Protein AF-A0A1B7MXM9-F1 (afdb_monomer_lite)

pLDDT: mean 71.42, std 6.58, range [45.47, 82.44]

Organism: NCBI:txid1314800

Secondary structure (DSSP, 8-state):
-HHHHHHHHHHHHHHHHHHHHTT-HHHHHHHHHHHHHHHHHHHHHH-GGGHHHHHHHHHHHHHHHHHHH--HHHHHHHHHHHHH-

Radius of gyration: 12.45 Å; chains: 1; bounding box: 30×21×31 Å

Structure (mmCIF, N/CA/C/O backbone):
data_AF-A0A1B7MXM9-F1
#
_entry.id   AF-A0A1B7MXM9-F1
#
loop_
_atom_site.group_PDB
_atom_site.id
_atom_site.type_symbol
_atom_site.label_atom_id
_atom_site.label_alt_id
_atom_site.label_comp_id
_atom_site.label_asym_id
_atom_site.label_entity_id
_atom_site.label_seq_id
_atom_site.pdbx_PDB_ins_code
_atom_site.Cartn_x
_atom_site.Cartn_y
_atom_site.Cartn_z
_atom_site.occupancy
_atom_site.B_iso_or_equiv
_atom_site.auth_seq_id
_atom_site.auth_comp_id
_atom_site.auth_asym_id
_atom_site.auth_atom_id
_atom_site.pdbx_PDB_model_num
ATOM 1 N N . MET A 1 1 ? -19.129 10.248 5.864 1.00 45.47 1 MET A N 1
ATOM 2 C CA . MET A 1 1 ? -18.317 11.406 5.408 1.00 45.47 1 MET A CA 1
ATOM 3 C C . MET A 1 1 ? -16.818 11.156 5.565 1.00 45.47 1 MET A C 1
ATOM 5 O O . MET A 1 1 ? -16.073 11.504 4.661 1.00 45.47 1 MET A O 1
ATOM 9 N N . GLU A 1 2 ? -16.367 10.511 6.646 1.00 56.28 2 GLU A N 1
ATOM 10 C CA . GLU A 1 2 ? -14.941 10.199 6.870 1.00 56.28 2 GLU A CA 1
ATOM 11 C C . GLU A 1 2 ? -14.340 9.237 5.821 1.00 56.28 2 GLU A C 1
ATOM 13 O O . GLU A 1 2 ? -13.189 9.404 5.425 1.00 56.28 2 GLU A O 1
ATOM 18 N N . HIS A 1 3 ? -15.128 8.293 5.294 1.00 56.56 3 HIS A N 1
ATOM 19 C CA . HIS A 1 3 ? -14.671 7.307 4.300 1.00 56.56 3 HIS A CA 1
ATOM 20 C C . HIS A 1 3 ? -14.323 7.919 2.930 1.00 56.56 3 HIS A C 1
ATOM 22 O O . HIS A 1 3 ? -13.324 7.551 2.320 1.00 56.56 3 HIS A O 1
ATOM 28 N N . VAL A 1 4 ? -15.081 8.922 2.470 1.00 58.53 4 VAL A N 1
ATOM 29 C CA . VAL A 1 4 ? -14.799 9.630 1.204 1.00 58.53 4 VAL A CA 1
ATOM 30 C C . VAL A 1 4 ? -13.511 10.447 1.311 1.00 58.53 4 VAL A C 1
ATOM 32 O O . VAL A 1 4 ? -12.720 10.482 0.372 1.00 58.53 4 VAL A O 1
ATOM 35 N N . ILE A 1 5 ? -13.264 11.056 2.476 1.00 62.91 5 ILE A N 1
ATOM 36 C CA . ILE A 1 5 ? -12.025 11.791 2.753 1.00 62.91 5 ILE A CA 1
ATOM 37 C C . ILE A 1 5 ? -10.833 10.833 2.779 1.00 62.91 5 ILE A C 1
ATOM 39 O O . ILE A 1 5 ? -9.782 11.181 2.258 1.00 62.91 5 ILE A O 1
ATOM 43 N N . ALA A 1 6 ? -10.989 9.619 3.311 1.00 61.53 6 ALA A N 1
ATOM 44 C CA . ALA A 1 6 ? -9.935 8.606 3.300 1.00 61.53 6 ALA A CA 1
ATOM 45 C C . ALA A 1 6 ? -9.564 8.158 1.881 1.00 61.53 6 ALA A C 1
ATOM 47 O O . ALA A 1 6 ? -8.384 8.086 1.539 1.00 61.53 6 ALA A O 1
ATOM 48 N N . ILE A 1 7 ? -10.572 7.921 1.037 1.00 61.94 7 ILE A N 1
ATOM 49 C CA . ILE A 1 7 ? -10.379 7.561 -0.373 1.00 61.94 7 ILE A CA 1
ATOM 50 C C . ILE A 1 7 ? -9.705 8.715 -1.130 1.00 61.94 7 ILE A C 1
ATOM 52 O O . ILE A 1 7 ? -8.737 8.496 -1.861 1.00 61.94 7 ILE A O 1
ATOM 56 N N . ALA A 1 8 ? -10.165 9.952 -0.921 1.00 66.69 8 ALA A N 1
ATOM 57 C CA . ALA A 1 8 ? -9.586 11.141 -1.543 1.00 66.69 8 ALA A CA 1
ATOM 58 C C . ALA A 1 8 ? -8.149 11.412 -1.065 1.00 66.69 8 ALA A C 1
ATOM 60 O O . ALA A 1 8 ? -7.270 11.665 -1.886 1.00 66.69 8 ALA A O 1
ATOM 61 N N . ALA A 1 9 ? -7.882 11.302 0.239 1.00 68.88 9 ALA A N 1
ATOM 62 C CA . ALA A 1 9 ? -6.547 11.445 0.820 1.00 68.88 9 ALA A CA 1
ATOM 63 C C . ALA A 1 9 ? -5.592 10.378 0.282 1.00 68.88 9 ALA A C 1
ATOM 65 O O . ALA A 1 9 ? -4.436 10.659 -0.018 1.00 68.88 9 ALA A O 1
ATOM 66 N N . GLY A 1 10 ? -6.103 9.167 0.088 1.00 65.12 10 GLY A N 1
ATOM 67 C CA . GLY A 1 10 ? -5.386 8.091 -0.551 1.00 65.12 10 GLY A CA 1
ATOM 68 C C . GLY A 1 10 ? -4.992 8.366 -2.007 1.00 65.12 10 GLY A C 1
ATOM 69 O O . GLY A 1 10 ? -3.845 8.154 -2.412 1.00 65.12 10 GLY A O 1
ATOM 70 N N . LEU A 1 11 ? -5.934 8.866 -2.806 1.00 67.19 11 LEU A N 1
ATOM 71 C CA . LEU A 1 11 ? -5.671 9.278 -4.186 1.00 67.19 11 LEU A CA 1
ATOM 72 C C . LEU A 1 11 ? -4.665 10.435 -4.254 1.00 67.19 11 LEU A C 1
ATOM 74 O O . LEU A 1 11 ? -3.749 10.398 -5.072 1.00 67.19 11 LEU A O 1
ATOM 78 N N . VAL A 1 12 ? -4.778 11.416 -3.356 1.00 75.00 12 VAL A N 1
ATOM 79 C CA . VAL A 1 12 ? -3.833 12.539 -3.262 1.00 75.00 12 VAL A CA 1
ATOM 80 C C . VAL A 1 12 ? -2.440 12.044 -2.884 1.00 75.00 12 VAL A C 1
ATOM 82 O O . VAL A 1 12 ? -1.473 12.363 -3.574 1.00 75.00 12 VAL A O 1
ATOM 85 N N . LEU A 1 13 ? -2.317 11.210 -1.849 1.00 71.50 13 LEU A N 1
ATOM 86 C CA . LEU A 1 13 ? -1.026 10.665 -1.431 1.00 71.50 13 LEU A CA 1
ATOM 87 C C . LEU A 1 13 ? -0.345 9.906 -2.572 1.00 71.50 13 LEU A C 1
ATOM 89 O O . LEU A 1 13 ? 0.859 10.029 -2.771 1.00 71.50 13 LEU A O 1
ATOM 93 N N . ARG A 1 14 ? -1.125 9.180 -3.372 1.00 70.19 14 ARG A N 1
ATOM 94 C CA . ARG A 1 14 ? -0.626 8.478 -4.551 1.00 70.19 14 ARG A CA 1
ATOM 95 C C . ARG A 1 14 ? -0.053 9.429 -5.600 1.00 70.19 14 ARG A C 1
ATOM 97 O O . ARG A 1 14 ? 1.062 9.203 -6.050 1.00 70.19 14 ARG A O 1
ATOM 104 N N . THR A 1 15 ? -0.766 10.507 -5.932 1.00 68.12 15 THR A N 1
ATOM 105 C CA . THR A 1 15 ? -0.251 11.524 -6.869 1.00 68.12 15 THR A CA 1
ATOM 106 C C . THR A 1 15 ? 1.014 12.211 -6.354 1.00 68.12 15 THR A C 1
ATOM 108 O O . THR A 1 15 ? 1.925 12.484 -7.128 1.00 68.12 15 THR A O 1
ATOM 111 N N . VAL A 1 16 ? 1.104 12.434 -5.039 1.00 76.69 16 VAL A N 1
ATOM 112 C CA . VAL A 1 16 ? 2.283 13.026 -4.396 1.00 76.69 16 VAL A CA 1
ATOM 113 C C . VAL A 1 16 ? 3.477 12.068 -4.443 1.00 76.69 16 VAL A C 1
ATOM 115 O O . VAL A 1 16 ? 4.580 12.497 -4.769 1.00 76.69 16 VAL A O 1
ATOM 118 N N . ILE A 1 17 ? 3.272 10.776 -4.167 1.00 70.00 17 ILE A N 1
ATOM 119 C CA . ILE A 1 17 ? 4.341 9.769 -4.203 1.00 70.00 17 ILE A CA 1
ATOM 120 C C . ILE A 1 17 ? 4.831 9.535 -5.633 1.00 70.00 17 ILE A C 1
ATOM 122 O O . ILE A 1 17 ? 6.042 9.487 -5.829 1.00 70.00 17 ILE A O 1
ATOM 126 N N . ASP A 1 18 ? 3.939 9.434 -6.623 1.00 69.25 18 ASP A N 1
ATOM 127 C CA . ASP A 1 18 ? 4.346 9.295 -8.031 1.00 69.25 18 ASP A CA 1
ATOM 128 C C . ASP A 1 18 ? 5.184 10.497 -8.484 1.00 69.25 18 ASP A C 1
ATOM 130 O O . ASP A 1 18 ? 6.229 10.326 -9.109 1.00 69.25 18 ASP A O 1
ATOM 134 N N . PHE A 1 19 ? 4.785 11.710 -8.085 1.00 71.19 19 PHE A N 1
ATOM 135 C CA . PHE A 1 19 ? 5.533 12.928 -8.388 1.00 71.19 19 PHE A CA 1
ATOM 136 C C . PHE A 1 19 ? 6.910 12.969 -7.702 1.00 71.19 19 PHE A C 1
ATOM 138 O O . PHE A 1 19 ? 7.895 13.378 -8.311 1.00 71.19 19 PHE A O 1
ATOM 145 N N . LEU A 1 20 ? 6.999 12.534 -6.441 1.00 74.69 20 LEU A N 1
ATOM 146 C CA . LEU A 1 20 ? 8.248 12.523 -5.665 1.00 74.69 20 LEU A CA 1
ATOM 147 C C . LEU A 1 20 ? 9.225 11.426 -6.096 1.00 74.69 20 LEU A C 1
ATOM 149 O O . LEU A 1 20 ? 10.432 11.578 -5.921 1.00 74.69 20 LEU A O 1
ATOM 153 N N . THR A 1 21 ? 8.709 10.314 -6.613 1.00 69.38 21 THR A N 1
ATOM 154 C CA . THR A 1 21 ? 9.494 9.091 -6.821 1.00 69.38 21 THR A CA 1
ATOM 155 C C . THR A 1 21 ? 10.074 8.994 -8.235 1.00 69.38 21 THR A C 1
ATOM 157 O O . THR A 1 21 ? 10.880 8.106 -8.494 1.00 69.38 21 THR A O 1
ATOM 160 N N . ASN A 1 22 ? 9.733 9.928 -9.133 1.00 69.31 22 ASN A N 1
ATOM 161 C CA . ASN A 1 22 ? 10.293 10.027 -10.487 1.00 69.31 22 ASN A CA 1
ATOM 162 C C . ASN A 1 22 ? 10.297 8.664 -11.219 1.00 69.31 22 ASN A C 1
ATOM 164 O O . ASN A 1 22 ? 11.311 8.253 -11.781 1.00 69.31 22 ASN A O 1
ATOM 168 N N . ASP A 1 23 ? 9.178 7.936 -11.121 1.00 64.06 23 ASP A N 1
ATOM 169 C CA . ASP A 1 23 ? 8.984 6.579 -11.648 1.00 64.06 23 ASP A CA 1
ATOM 170 C C . ASP A 1 23 ? 9.831 5.449 -11.011 1.00 64.06 23 ASP A C 1
ATOM 172 O O . ASP A 1 23 ? 9.950 4.374 -11.598 1.00 64.06 23 ASP A O 1
ATOM 176 N N . ASP A 1 24 ? 10.376 5.566 -9.792 1.00 72.88 24 ASP A N 1
ATOM 177 C CA . ASP A 1 24 ? 10.891 4.376 -9.082 1.00 72.88 24 ASP A CA 1
ATOM 178 C C . ASP A 1 24 ? 9.737 3.485 -8.587 1.00 72.88 24 ASP A C 1
ATOM 180 O O . ASP A 1 24 ? 9.130 3.650 -7.522 1.00 72.88 24 ASP A O 1
ATOM 184 N N . HIS A 1 25 ? 9.434 2.483 -9.409 1.00 70.38 25 HIS A N 1
ATOM 185 C CA . HIS A 1 25 ? 8.271 1.627 -9.253 1.00 70.38 25 HIS A CA 1
ATOM 186 C C . HIS A 1 25 ? 8.250 0.857 -7.930 1.00 70.38 25 HIS A C 1
ATOM 188 O O . HIS A 1 25 ? 7.154 0.560 -7.457 1.00 70.38 25 HIS A O 1
ATOM 194 N N . ARG A 1 26 ? 9.415 0.544 -7.340 1.00 75.62 26 ARG A N 1
ATOM 195 C CA . ARG A 1 26 ? 9.519 -0.259 -6.108 1.00 75.62 26 ARG A CA 1
ATOM 196 C C . ARG A 1 26 ? 9.231 0.582 -4.872 1.00 75.62 26 ARG A C 1
ATOM 198 O O . ARG A 1 26 ? 8.533 0.113 -3.967 1.00 75.62 26 ARG A O 1
ATOM 205 N N . LEU A 1 27 ? 9.750 1.808 -4.841 1.00 76.31 27 LEU A N 1
ATOM 206 C CA . LEU A 1 27 ? 9.530 2.744 -3.740 1.00 76.31 27 LEU A CA 1
ATOM 207 C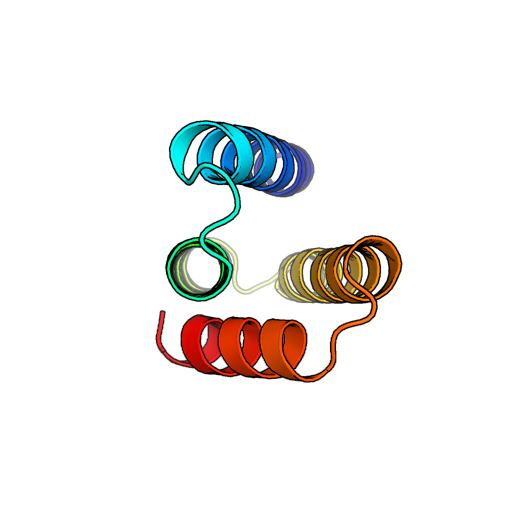 C . LEU A 1 27 ? 8.061 3.164 -3.679 1.00 76.31 27 LEU A C 1
ATOM 209 O O . LEU A 1 27 ? 7.448 3.038 -2.619 1.00 76.31 27 LEU A O 1
ATOM 213 N N . THR A 1 28 ? 7.466 3.519 -4.823 1.00 75.50 28 THR A N 1
ATOM 214 C CA . THR A 1 28 ? 6.046 3.886 -4.911 1.00 75.50 28 THR A CA 1
ATOM 215 C C . THR A 1 28 ? 5.136 2.769 -4.395 1.00 75.50 28 THR A C 1
ATOM 217 O O . THR A 1 28 ? 4.303 3.003 -3.521 1.00 75.50 28 THR A O 1
ATOM 220 N N . SER A 1 29 ? 5.315 1.531 -4.873 1.00 73.44 29 SER A N 1
ATOM 221 C CA . SER A 1 29 ? 4.463 0.404 -4.464 1.00 73.44 29 SER A CA 1
ATOM 222 C C . SER A 1 29 ? 4.593 0.057 -2.980 1.00 73.44 29 SER A C 1
ATOM 224 O O . SER A 1 29 ? 3.610 -0.353 -2.365 1.00 73.44 29 SER A O 1
ATOM 226 N N . THR A 1 30 ? 5.789 0.238 -2.410 1.00 79.75 30 THR A N 1
ATOM 227 C CA . THR A 1 30 ? 6.070 -0.047 -0.996 1.00 79.75 30 THR A CA 1
ATOM 228 C C . THR A 1 30 ? 5.424 0.991 -0.087 1.00 79.75 30 THR A C 1
ATOM 230 O O . THR A 1 30 ? 4.702 0.628 0.837 1.00 79.75 30 THR A O 1
ATOM 233 N N . LEU A 1 31 ? 5.629 2.281 -0.376 1.00 77.88 31 LEU A N 1
ATOM 234 C CA . LEU A 1 31 ? 5.065 3.374 0.418 1.00 77.88 31 LEU A CA 1
ATOM 235 C C . LEU A 1 31 ? 3.533 3.363 0.390 1.00 77.88 31 LEU A C 1
ATOM 237 O O . LEU A 1 31 ? 2.898 3.529 1.429 1.00 77.88 31 LEU A O 1
ATOM 241 N N . ILE A 1 32 ? 2.947 3.141 -0.792 1.00 76.62 32 ILE A N 1
ATOM 242 C CA . ILE A 1 32 ? 1.493 3.050 -0.948 1.00 76.62 32 ILE A CA 1
ATOM 243 C C . ILE A 1 32 ? 0.965 1.837 -0.193 1.00 76.62 32 ILE A C 1
ATOM 245 O O . ILE A 1 32 ? 0.018 1.981 0.570 1.00 76.62 32 ILE A O 1
ATOM 249 N N . GLY A 1 33 ? 1.581 0.663 -0.366 1.00 78.50 33 GLY A N 1
ATOM 250 C CA . GLY A 1 33 ? 1.136 -0.547 0.315 1.00 78.50 33 GLY A CA 1
ATOM 251 C C . GLY A 1 33 ? 1.136 -0.379 1.834 1.00 78.50 33 GLY A C 1
ATOM 252 O O . GLY A 1 33 ? 0.113 -0.627 2.464 1.00 78.50 33 GLY A O 1
ATOM 253 N N . LEU A 1 34 ? 2.228 0.142 2.403 1.00 81.00 34 LEU A N 1
ATOM 254 C CA . LEU A 1 34 ? 2.355 0.365 3.846 1.00 81.00 34 LEU A CA 1
ATOM 255 C C . LEU A 1 34 ? 1.326 1.378 4.372 1.00 81.00 34 LEU A C 1
ATOM 257 O O . LEU A 1 34 ? 0.709 1.159 5.411 1.00 81.00 34 LEU A O 1
ATOM 261 N N . TRP A 1 35 ? 1.120 2.479 3.642 1.00 79.69 35 TRP A N 1
ATOM 262 C CA . TRP A 1 35 ? 0.105 3.473 3.983 1.00 79.69 35 TRP A CA 1
ATOM 263 C C . TRP A 1 35 ? -1.304 2.875 3.976 1.00 79.69 35 TRP A C 1
ATOM 265 O O . TRP A 1 35 ? -2.070 3.114 4.907 1.00 79.69 35 TRP A O 1
ATOM 275 N N . GLU A 1 36 ? -1.640 2.082 2.954 1.00 73.75 36 GLU A N 1
ATOM 276 C CA . GLU A 1 36 ? -2.946 1.426 2.860 1.00 73.75 36 GLU A CA 1
ATOM 277 C C . GLU A 1 36 ? -3.197 0.483 4.037 1.00 73.75 36 GLU A C 1
ATOM 279 O O . GLU A 1 36 ? -4.295 0.501 4.588 1.00 73.75 36 GLU A O 1
ATOM 284 N N . GLY A 1 37 ? -2.191 -0.298 4.443 1.00 79.31 37 GLY A N 1
ATOM 285 C CA . GLY A 1 37 ? -2.294 -1.201 5.592 1.00 79.31 37 GLY A CA 1
ATOM 286 C C . GLY A 1 37 ? -2.559 -0.449 6.898 1.00 79.31 37 GLY A C 1
ATOM 287 O O . GLY A 1 37 ? -3.557 -0.702 7.580 1.00 79.31 37 GLY A O 1
ATOM 288 N N . ILE A 1 38 ? -1.767 0.597 7.167 1.00 78.62 38 ILE A N 1
ATOM 289 C CA . ILE A 1 38 ? -1.932 1.443 8.360 1.00 78.62 38 ILE A CA 1
ATOM 290 C C . ILE A 1 38 ? -3.322 2.083 8.384 1.00 78.62 38 ILE A C 1
ATOM 292 O O . ILE A 1 38 ? -3.975 2.118 9.430 1.00 78.62 38 ILE A O 1
ATOM 296 N N . MET A 1 39 ? -3.802 2.582 7.242 1.00 73.44 39 MET A N 1
ATOM 297 C CA . MET A 1 39 ? -5.108 3.230 7.176 1.00 73.44 39 MET A CA 1
ATOM 298 C C . MET A 1 39 ? -6.249 2.230 7.329 1.00 73.44 39 MET A C 1
ATOM 300 O O . MET A 1 39 ? -7.200 2.511 8.057 1.00 73.44 39 MET A O 1
ATOM 304 N N . LEU A 1 40 ? -6.141 1.048 6.721 1.00 75.19 40 LEU A N 1
ATOM 305 C CA . LEU A 1 40 ? -7.092 -0.044 6.904 1.00 75.19 40 LEU A CA 1
ATOM 306 C C . LEU A 1 40 ? -7.168 -0.445 8.385 1.00 75.19 40 LEU A C 1
ATOM 308 O O . LEU A 1 40 ? -8.258 -0.482 8.954 1.00 75.19 40 LEU A O 1
ATOM 312 N N . SER A 1 41 ? -6.020 -0.650 9.033 1.00 75.81 41 SER A N 1
ATOM 313 C CA . SER A 1 41 ? -5.920 -0.961 10.463 1.00 75.81 41 SER A CA 1
ATOM 314 C C . SER A 1 41 ? -6.534 0.142 11.331 1.00 75.81 41 SER A C 1
ATOM 316 O O . SER A 1 41 ? -7.361 -0.131 12.205 1.00 75.81 41 SER A O 1
ATOM 318 N N . HIS A 1 42 ? -6.224 1.407 11.033 1.00 74.94 42 HIS A N 1
ATOM 319 C CA . HIS A 1 42 ? -6.793 2.559 11.726 1.00 74.94 42 HIS A CA 1
ATOM 320 C C . HIS A 1 42 ? -8.321 2.623 11.584 1.00 74.94 42 HIS A C 1
ATOM 322 O O . HIS A 1 42 ? -9.023 2.848 12.570 1.00 74.94 42 HIS A O 1
ATOM 328 N N . PHE A 1 43 ? -8.857 2.390 10.382 1.00 69.88 43 PHE A N 1
ATOM 329 C CA . PHE A 1 43 ? -10.300 2.398 10.138 1.00 69.88 43 PHE A CA 1
ATOM 330 C C . PHE A 1 43 ? -11.017 1.219 10.796 1.00 69.88 43 PHE A C 1
ATOM 332 O O . PHE A 1 43 ? -12.070 1.428 11.398 1.00 69.88 43 PHE A O 1
ATOM 33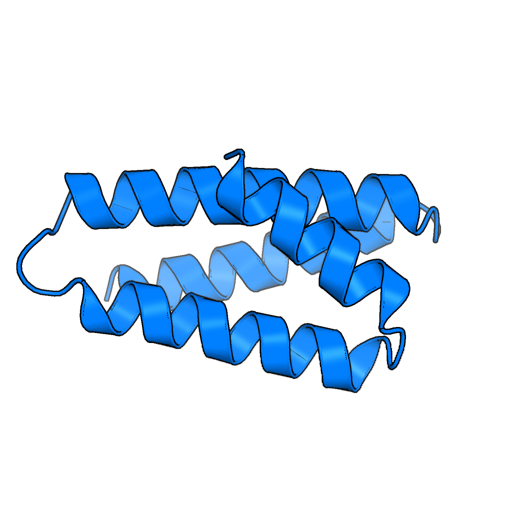9 N N . LEU A 1 44 ? -10.445 0.012 10.748 1.00 71.19 44 LEU A N 1
ATOM 340 C CA . LEU A 1 44 ? -11.004 -1.149 11.442 1.00 71.19 44 LEU A CA 1
ATOM 341 C C . LEU A 1 44 ? -11.034 -0.946 12.962 1.00 71.19 44 LEU A C 1
ATOM 343 O O . LEU A 1 44 ? -12.021 -1.310 13.600 1.00 71.19 44 LEU A O 1
ATOM 347 N N . GLN A 1 45 ? -9.990 -0.347 13.542 1.00 73.06 45 GLN A N 1
ATOM 348 C CA . GLN A 1 45 ? -9.951 -0.051 14.977 1.00 73.06 45 GLN A CA 1
ATOM 349 C C . GLN A 1 45 ? -10.918 1.069 15.367 1.00 73.06 45 GLN A C 1
ATOM 351 O O . GLN A 1 45 ? -11.587 0.975 16.396 1.00 73.06 45 GLN A O 1
ATOM 356 N N . LYS A 1 46 ? -11.009 2.129 14.555 1.00 68.56 46 LYS A N 1
ATOM 357 C CA . LYS A 1 46 ? -11.866 3.285 14.842 1.00 68.56 46 LYS A CA 1
ATOM 358 C C . LYS A 1 46 ? -13.349 2.971 14.639 1.00 68.56 46 LYS A C 1
ATOM 360 O O . LYS A 1 46 ? -14.173 3.527 15.361 1.00 68.56 46 LYS A O 1
ATOM 365 N N . ASN A 1 47 ? -13.702 2.109 13.680 1.00 62.97 47 ASN A N 1
ATOM 366 C CA . ASN A 1 47 ? -15.097 1.864 13.321 1.00 62.97 47 ASN A CA 1
ATOM 367 C C . ASN A 1 47 ? -15.386 0.389 12.950 1.00 62.97 47 ASN A C 1
ATOM 369 O O . ASN A 1 47 ? -15.621 0.063 11.786 1.00 62.97 47 ASN A O 1
ATOM 373 N N . PRO A 1 48 ? -15.443 -0.530 13.934 1.00 61.31 48 PRO A N 1
ATOM 374 C CA . PRO A 1 48 ? -15.603 -1.964 13.668 1.00 61.31 48 PRO A CA 1
ATOM 375 C C . PRO A 1 48 ? -16.962 -2.344 13.053 1.00 61.31 48 PRO A C 1
ATOM 377 O O . PRO A 1 48 ? -17.072 -3.389 12.415 1.00 61.31 48 PRO A O 1
ATOM 380 N N . ARG A 1 49 ? -17.996 -1.503 13.219 1.00 60.22 49 ARG A N 1
ATOM 381 C CA . ARG A 1 49 ? -19.366 -1.748 12.728 1.00 60.22 49 ARG A CA 1
ATOM 382 C C . ARG A 1 49 ? -19.555 -1.513 11.226 1.00 60.22 49 ARG A C 1
ATOM 384 O O . ARG A 1 49 ? -20.474 -2.095 10.665 1.00 60.22 49 ARG A O 1
ATOM 391 N N . ASP A 1 50 ? -18.704 -0.696 10.607 1.00 62.22 50 ASP A N 1
ATOM 392 C CA . ASP A 1 50 ? -18.809 -0.278 9.198 1.00 62.22 50 ASP A CA 1
ATOM 393 C C . ASP A 1 50 ? -17.541 -0.661 8.414 1.00 62.22 50 ASP A C 1
ATOM 395 O O . ASP A 1 50 ? -16.992 0.071 7.592 1.00 62.22 50 ASP A O 1
ATOM 399 N N . SER A 1 51 ? -17.019 -1.846 8.726 1.00 62.28 51 SER A N 1
ATOM 400 C CA . SER A 1 51 ? -15.771 -2.377 8.173 1.00 62.28 51 SER A CA 1
ATOM 401 C C . SER A 1 51 ? -15.875 -2.693 6.673 1.00 62.28 51 SER A C 1
ATOM 403 O O . SER A 1 51 ? -14.860 -2.708 5.979 1.00 62.28 51 SER A O 1
ATOM 405 N N . ASN A 1 52 ? -17.090 -2.871 6.143 1.00 65.81 52 ASN A N 1
ATOM 406 C CA . ASN A 1 52 ? -17.325 -3.170 4.728 1.00 65.81 52 ASN A CA 1
ATOM 407 C C . ASN A 1 52 ? -16.887 -2.020 3.799 1.00 65.81 52 ASN A C 1
ATOM 409 O O . ASN A 1 52 ? -16.345 -2.271 2.724 1.00 65.81 52 ASN A O 1
ATOM 413 N N . ASP A 1 53 ? -17.042 -0.769 4.242 1.00 66.31 53 ASP A N 1
ATOM 414 C CA . ASP A 1 53 ? -16.652 0.425 3.479 1.00 66.31 53 ASP A CA 1
ATOM 415 C C . ASP A 1 53 ? -15.123 0.543 3.336 1.00 66.31 53 ASP A C 1
ATOM 417 O O . ASP A 1 53 ? -14.612 0.953 2.292 1.00 66.31 53 ASP A O 1
ATOM 421 N N . ALA A 1 54 ? -14.372 0.117 4.358 1.00 68.38 54 ALA A N 1
ATOM 422 C CA . ALA A 1 54 ? -12.909 0.124 4.334 1.00 68.38 54 ALA A CA 1
ATOM 423 C C . ALA A 1 54 ? -12.348 -0.912 3.344 1.00 68.38 54 ALA A C 1
ATOM 425 O O . ALA A 1 54 ? -11.421 -0.615 2.588 1.00 68.38 54 ALA A O 1
ATOM 426 N N . TYR A 1 55 ? -12.954 -2.102 3.280 1.00 72.56 55 TYR A N 1
ATOM 427 C CA . TYR A 1 55 ? -12.587 -3.119 2.291 1.00 72.56 55 TYR A CA 1
ATOM 428 C C . TYR A 1 55 ? -12.993 -2.726 0.866 1.00 72.56 55 TYR A C 1
ATOM 430 O O . TYR A 1 55 ? -12.232 -2.971 -0.070 1.00 72.56 55 TYR A O 1
ATOM 438 N N . LEU A 1 56 ? -14.149 -2.078 0.684 1.00 73.38 56 LEU A N 1
ATOM 439 C CA . LEU A 1 56 ? -14.586 -1.547 -0.613 1.00 73.38 56 LEU A CA 1
ATOM 440 C C . LEU A 1 56 ? -13.644 -0.459 -1.135 1.00 73.38 56 LEU A C 1
ATOM 442 O O . LEU A 1 56 ? -13.287 -0.469 -2.316 1.00 73.38 56 LEU A O 1
ATOM 446 N N . ALA A 1 57 ? -13.196 0.444 -0.261 1.00 70.50 57 ALA A N 1
ATOM 447 C CA . ALA A 1 57 ? -12.196 1.454 -0.589 1.00 70.50 57 ALA A CA 1
ATOM 448 C C . ALA A 1 57 ? -10.868 0.814 -1.024 1.00 70.50 57 ALA A C 1
ATOM 450 O O . ALA A 1 57 ? -10.322 1.177 -2.070 1.00 70.50 57 ALA A O 1
ATOM 451 N N . LEU A 1 58 ? -10.394 -0.182 -0.266 1.00 73.88 58 LEU A N 1
ATOM 452 C CA . LEU A 1 58 ? -9.182 -0.936 -0.580 1.00 73.88 58 LEU A CA 1
ATOM 453 C C . LEU A 1 58 ? -9.296 -1.631 -1.948 1.00 73.88 58 LEU A C 1
ATOM 455 O O . LEU A 1 58 ? -8.434 -1.471 -2.812 1.00 73.88 58 LEU A O 1
ATOM 459 N N . ALA A 1 59 ? -10.394 -2.355 -2.177 1.00 75.56 59 ALA A N 1
ATOM 460 C CA . ALA A 1 59 ? -10.636 -3.105 -3.406 1.00 75.56 59 ALA A CA 1
ATOM 461 C C . ALA A 1 59 ? -10.748 -2.189 -4.632 1.00 75.56 59 ALA A C 1
ATOM 463 O O . ALA A 1 59 ? -10.116 -2.444 -5.657 1.00 75.56 59 ALA A O 1
ATOM 464 N N . THR A 1 60 ? -11.495 -1.087 -4.515 1.00 75.19 60 THR A N 1
ATOM 465 C CA . THR A 1 60 ? -11.632 -0.087 -5.587 1.00 75.19 60 THR A CA 1
ATOM 466 C C . THR A 1 60 ? -10.269 0.467 -5.981 1.00 75.19 60 THR A C 1
ATOM 468 O O . THR A 1 60 ? -9.975 0.670 -7.157 1.00 75.19 60 THR A O 1
ATOM 471 N N . ARG A 1 61 ? -9.390 0.672 -5.005 1.00 72.94 61 ARG A N 1
ATOM 472 C CA . ARG A 1 61 ? -8.079 1.257 -5.245 1.00 72.94 61 ARG A CA 1
ATOM 473 C C . ARG A 1 61 ? -7.069 0.276 -5.818 1.00 72.94 61 ARG A C 1
ATOM 475 O O . ARG A 1 61 ? -6.322 0.672 -6.709 1.00 72.94 61 ARG A O 1
ATOM 482 N N . PHE A 1 62 ? -7.091 -0.982 -5.381 1.00 74.12 62 PHE A N 1
ATOM 483 C CA . PHE A 1 62 ? -6.362 -2.068 -6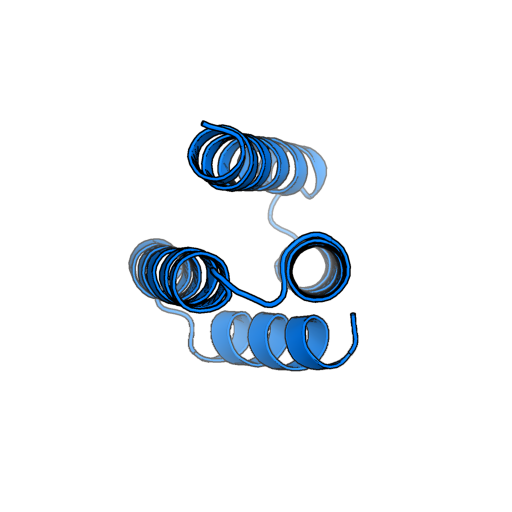.041 1.00 74.12 62 PHE A CA 1
ATOM 484 C C . PHE A 1 62 ? -6.823 -2.245 -7.492 1.00 74.12 62 PHE A C 1
ATOM 486 O O . PHE A 1 62 ? -5.990 -2.426 -8.376 1.00 74.12 62 PHE A O 1
ATOM 493 N N . ALA A 1 63 ? -8.125 -2.120 -7.764 1.00 76.88 63 ALA A N 1
ATOM 494 C CA . ALA A 1 63 ? -8.653 -2.174 -9.125 1.00 76.88 63 ALA A CA 1
ATOM 495 C C . ALA A 1 63 ? -8.156 -0.998 -9.985 1.00 76.88 63 ALA A C 1
ATOM 497 O O . ALA A 1 63 ? -7.690 -1.211 -11.103 1.00 76.88 63 ALA A O 1
ATOM 498 N N . ILE A 1 64 ? -8.176 0.229 -9.452 1.00 73.56 64 ILE A N 1
ATOM 499 C CA . ILE A 1 64 ? -7.619 1.409 -10.134 1.00 73.56 64 ILE A CA 1
ATOM 500 C C . ILE A 1 64 ? -6.104 1.257 -10.342 1.00 73.56 64 ILE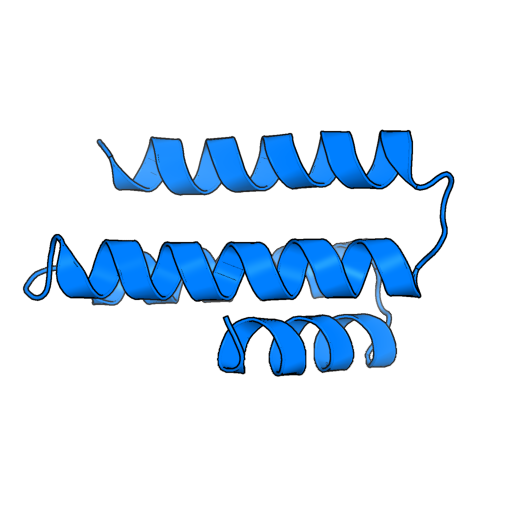 A C 1
ATOM 502 O O . ILE A 1 64 ? -5.591 1.616 -11.399 1.00 73.56 64 ILE A O 1
ATOM 506 N N . ASP A 1 65 ? -5.374 0.715 -9.361 1.00 70.56 65 ASP A N 1
ATOM 507 C CA . ASP A 1 65 ? -3.939 0.437 -9.482 1.00 70.56 65 ASP A CA 1
ATOM 508 C C . ASP A 1 65 ? -3.637 -0.544 -10.610 1.00 70.56 65 ASP A C 1
ATOM 510 O O . ASP A 1 65 ? -2.845 -0.231 -11.502 1.00 70.56 65 ASP A O 1
ATOM 514 N N . PHE A 1 66 ? -4.362 -1.657 -10.642 1.00 70.81 66 PHE A N 1
ATOM 515 C CA . PHE A 1 66 ? -4.241 -2.646 -11.697 1.00 70.81 66 PHE A CA 1
ATOM 516 C C . PHE A 1 66 ? -4.576 -2.066 -13.079 1.00 70.81 66 PHE A C 1
ATOM 518 O O . PHE A 1 66 ? -3.836 -2.307 -14.031 1.00 70.81 66 PHE A O 1
ATOM 525 N N . MET A 1 67 ? -5.631 -1.249 -13.195 1.00 74.38 67 MET A N 1
ATOM 526 C CA . MET A 1 67 ? -6.006 -0.610 -14.463 1.00 74.38 67 MET A CA 1
ATOM 527 C C . MET A 1 67 ? -4.958 0.389 -14.965 1.00 74.38 67 MET A C 1
ATOM 529 O O . MET A 1 67 ? -4.654 0.394 -16.155 1.00 74.38 67 MET A O 1
ATOM 533 N N . LEU A 1 68 ? -4.401 1.227 -14.085 1.00 68.00 68 LEU A N 1
ATOM 534 C CA . LEU A 1 68 ? -3.448 2.273 -14.479 1.00 68.00 68 LEU A CA 1
ATOM 535 C C . LEU A 1 68 ? -2.053 1.724 -14.778 1.00 68.00 68 LEU A C 1
ATOM 537 O O . LEU A 1 68 ? -1.380 2.203 -15.682 1.00 68.00 68 LEU A O 1
ATOM 541 N N . THR A 1 69 ? -1.602 0.742 -14.001 1.00 67.31 69 THR A N 1
ATOM 542 C CA . THR A 1 69 ? -0.225 0.246 -14.070 1.00 67.31 69 THR A CA 1
ATOM 543 C C . THR A 1 69 ? -0.095 -1.029 -14.914 1.00 67.31 69 THR A C 1
ATOM 545 O O . THR A 1 69 ? 1.000 -1.308 -15.394 1.00 67.31 69 THR A O 1
ATOM 548 N N . SER A 1 70 ? -1.171 -1.814 -15.107 1.00 69.00 70 SER A N 1
ATOM 549 C CA . SER A 1 70 ? -1.194 -3.103 -15.845 1.00 69.00 70 SER A CA 1
ATOM 550 C C . SER A 1 70 ? -0.054 -4.081 -15.498 1.00 69.00 70 SER A C 1
ATOM 552 O O . SER A 1 70 ? 0.243 -5.015 -16.240 1.00 69.00 70 SER A O 1
ATOM 554 N N . SER A 1 71 ? 0.592 -3.893 -14.346 1.00 71.12 71 SER A N 1
ATOM 555 C CA . SER A 1 71 ? 1.739 -4.670 -13.890 1.00 71.12 71 SER A CA 1
ATOM 556 C C . SER A 1 71 ? 1.343 -5.491 -12.677 1.00 71.12 71 SER A C 1
ATOM 558 O O . SER A 1 71 ? 1.175 -4.977 -11.570 1.00 71.12 71 SER A O 1
ATOM 560 N N . VAL A 1 72 ? 1.251 -6.802 -12.894 1.00 75.25 72 VAL A N 1
ATOM 561 C CA . VAL A 1 72 ? 0.970 -7.795 -11.849 1.00 75.25 72 VAL A CA 1
ATOM 562 C C . VAL A 1 72 ? 2.023 -7.737 -10.735 1.00 75.25 72 VAL A C 1
ATOM 564 O O . VAL A 1 72 ? 1.708 -7.963 -9.571 1.00 75.25 72 VAL A O 1
ATOM 567 N N . PHE A 1 73 ? 3.267 -7.380 -11.072 1.00 75.94 73 PHE A N 1
ATOM 568 C CA . PHE A 1 73 ? 4.355 -7.266 -10.103 1.00 75.94 73 PHE A CA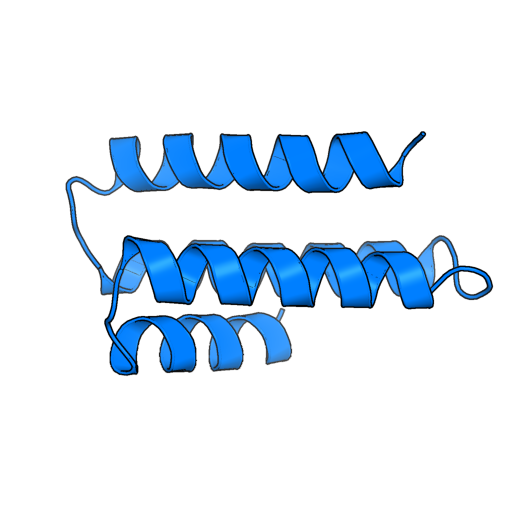 1
ATOM 569 C C . PHE A 1 73 ? 4.132 -6.122 -9.109 1.00 75.94 73 PHE A C 1
ATOM 571 O O . PHE A 1 73 ? 4.256 -6.330 -7.905 1.00 75.94 73 PHE A O 1
ATOM 578 N N . ARG A 1 74 ? 3.760 -4.930 -9.595 1.00 71.44 74 ARG A N 1
ATOM 579 C CA . ARG A 1 74 ? 3.437 -3.782 -8.731 1.00 71.44 74 ARG A CA 1
ATOM 580 C C . ARG A 1 74 ? 2.223 -4.071 -7.856 1.00 71.44 74 ARG A C 1
ATOM 582 O O . ARG A 1 74 ? 2.286 -3.839 -6.654 1.00 71.44 74 ARG A O 1
ATOM 589 N N . PHE A 1 75 ? 1.184 -4.659 -8.445 1.00 75.69 75 PHE A N 1
ATOM 590 C CA . PHE A 1 75 ? -0.022 -5.059 -7.727 1.00 75.69 75 PHE A CA 1
ATOM 591 C C . PHE A 1 75 ? 0.294 -6.023 -6.573 1.00 75.69 75 PHE A C 1
ATOM 593 O O . PHE A 1 75 ? -0.137 -5.807 -5.441 1.00 75.69 75 PHE A O 1
ATOM 600 N N . ALA A 1 76 ? 1.101 -7.056 -6.838 1.00 78.75 76 ALA A N 1
ATOM 601 C CA . ALA A 1 76 ? 1.523 -8.013 -5.820 1.00 78.75 76 ALA A CA 1
ATOM 602 C C . ALA A 1 76 ? 2.384 -7.354 -4.733 1.00 78.75 76 ALA A C 1
ATOM 604 O O . ALA A 1 76 ? 2.177 -7.625 -3.552 1.00 78.75 76 ALA A O 1
ATOM 605 N N . LEU A 1 77 ? 3.315 -6.468 -5.107 1.00 79.19 77 LEU A N 1
ATOM 606 C CA . LEU A 1 77 ? 4.173 -5.778 -4.143 1.00 79.19 77 LEU A CA 1
ATOM 607 C C . LEU A 1 77 ? 3.352 -4.879 -3.212 1.00 79.19 77 LEU A C 1
ATOM 609 O O . LEU A 1 77 ? 3.521 -4.940 -1.997 1.00 79.19 77 LEU A O 1
ATOM 613 N N . THR A 1 78 ? 2.436 -4.085 -3.768 1.00 75.69 78 THR A N 1
ATOM 614 C CA . THR A 1 78 ? 1.521 -3.247 -2.987 1.00 75.69 78 THR A CA 1
ATOM 615 C C . THR A 1 78 ? 0.633 -4.103 -2.089 1.00 75.69 78 THR A C 1
ATOM 617 O O . THR A 1 78 ? 0.532 -3.800 -0.909 1.00 75.69 78 THR A O 1
ATOM 620 N N . GLY A 1 79 ? 0.100 -5.223 -2.590 1.00 77.62 79 GLY A N 1
ATOM 621 C CA . GLY A 1 79 ? -0.658 -6.201 -1.800 1.00 77.62 79 GLY A CA 1
ATOM 622 C C . GLY A 1 79 ? 0.102 -6.726 -0.586 1.00 77.62 79 GLY A C 1
ATOM 623 O O . GLY A 1 79 ? -0.415 -6.692 0.528 1.00 77.62 79 GLY A O 1
ATOM 624 N N . VAL A 1 80 ? 1.348 -7.162 -0.783 1.00 82.44 80 VAL A N 1
ATOM 625 C CA . VAL A 1 80 ? 2.209 -7.652 0.304 1.00 82.44 80 VAL A CA 1
ATOM 626 C C . VAL A 1 80 ? 2.425 -6.567 1.355 1.00 82.44 80 VAL A C 1
ATOM 628 O O . VAL A 1 80 ? 2.260 -6.826 2.543 1.00 82.44 80 VAL A O 1
ATOM 631 N N . TRP A 1 81 ? 2.740 -5.344 0.933 1.00 79.56 81 TRP A N 1
ATOM 632 C CA . TRP A 1 81 ? 2.984 -4.241 1.862 1.00 79.56 81 TRP A CA 1
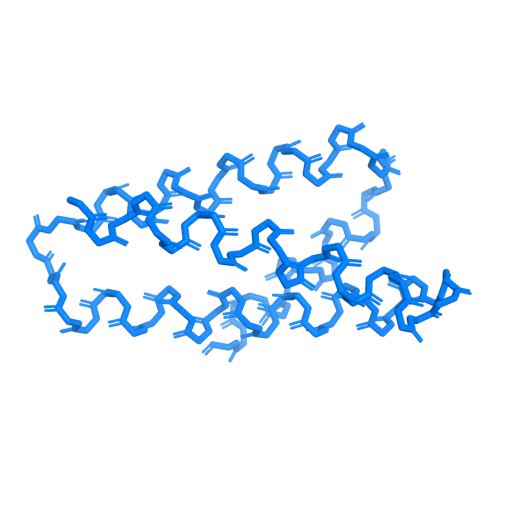ATOM 633 C C . TRP A 1 81 ? 1.719 -3.751 2.574 1.00 79.56 81 TRP A C 1
ATOM 635 O O . TRP A 1 81 ? 1.809 -3.332 3.722 1.00 79.56 81 TRP A O 1
ATOM 645 N N . THR A 1 82 ? 0.548 -3.875 1.948 1.00 79.50 82 THR A N 1
ATOM 646 C CA . THR A 1 82 ? -0.753 -3.608 2.579 1.00 79.50 82 THR A CA 1
ATOM 647 C C . THR A 1 82 ? -1.110 -4.611 3.663 1.00 79.50 82 THR A C 1
ATOM 649 O O . THR A 1 82 ? -1.762 -4.236 4.626 1.00 79.50 82 THR A O 1
ATOM 652 N N . VAL A 1 83 ? -0.688 -5.869 3.541 1.00 78.50 83 VAL A N 1
ATOM 653 C CA . VAL A 1 83 ? -0.880 -6.866 4.609 1.00 78.50 83 VAL A CA 1
ATOM 654 C C . VAL A 1 83 ? 0.084 -6.631 5.779 1.00 78.50 83 VAL A C 1
ATOM 656 O O . VAL A 1 83 ? -0.212 -7.020 6.905 1.00 78.50 83 VAL A O 1
ATOM 659 N N . VAL A 1 84 ? 1.247 -6.030 5.510 1.00 82.19 84 VAL A N 1
ATOM 660 C CA . VAL A 1 84 ? 2.277 -5.742 6.521 1.00 82.19 84 VAL A CA 1
ATOM 661 C C . VAL A 1 84 ? 1.967 -4.484 7.338 1.00 82.19 84 VAL A C 1
ATOM 663 O O . VAL A 1 84 ? 2.305 -4.455 8.521 1.00 82.19 84 VAL A O 1
ATOM 666 N N . GLY A 1 85 ? 1.398 -3.448 6.714 1.00 68.31 85 GLY A N 1
ATOM 667 C CA . GLY A 1 85 ? 0.981 -2.211 7.392 1.00 68.31 85 GLY A CA 1
ATOM 668 C C . GLY A 1 85 ? -0.271 -2.396 8.239 1.00 68.31 85 GLY A C 1
ATOM 669 O O . GLY A 1 85 ? -0.359 -1.711 9.282 1.00 68.31 85 GLY A O 1
#

Foldseek 3Di:
DVLVVVLVVLVVVLVVLCVVVVPPLLSSLLVSLQVLLVVLVVCCVVPVPPNVSSVVSVVVVLVVVCVVVVDPVSSVSSPVNSVVD

Sequence (85 aa):
MEHVIAIAAGLVLRTVIDFLTNDDHRLTSTLIGLWEGIMLSHFLQKNPRDSNDAYLALATRFAIDFMLTSSVFRFALTGVWTVVG